Protein AF-A0A356B1M1-F1 (afdb_monomer_lite)

Structure (mmCIF, N/CA/C/O backbone):
data_AF-A0A356B1M1-F1
#
_entry.id   AF-A0A356B1M1-F1
#
loop_
_atom_site.group_PDB
_atom_site.id
_atom_site.type_symbol
_atom_site.label_atom_id
_atom_site.label_alt_id
_atom_site.label_comp_id
_atom_site.label_asym_id
_atom_site.label_entity_id
_atom_site.label_seq_id
_atom_site.pdbx_PDB_ins_code
_atom_site.Cartn_x
_atom_site.Cartn_y
_atom_site.Cartn_z
_atom_site.occupancy
_atom_site.B_iso_or_equiv
_atom_site.auth_seq_id
_atom_site.auth_comp_id
_atom_site.auth_asym_id
_atom_site.auth_atom_id
_atom_site.pdbx_PDB_model_num
ATOM 1 N N . GLY A 1 1 ? 26.593 -25.333 1.168 1.00 55.94 1 GLY A N 1
ATOM 2 C CA . GLY A 1 1 ? 26.296 -24.275 2.150 1.00 55.94 1 GLY A CA 1
ATOM 3 C C . GLY A 1 1 ? 24.918 -24.550 2.691 1.00 55.94 1 GLY A C 1
ATOM 4 O O . GLY A 1 1 ? 24.115 -25.083 1.940 1.00 55.94 1 GLY A O 1
ATOM 5 N N . GLU A 1 2 ? 24.680 -24.304 3.973 1.00 56.41 2 GLU A N 1
ATOM 6 C CA . GLU A 1 2 ? 23.401 -24.627 4.616 1.00 56.41 2 GLU A CA 1
ATOM 7 C C . GLU A 1 2 ? 22.266 -23.741 4.080 1.00 56.41 2 GLU A C 1
ATOM 9 O O . GLU A 1 2 ? 22.389 -22.518 4.051 1.00 56.41 2 GLU A O 1
ATOM 14 N N . GLU A 1 3 ? 21.167 -24.370 3.661 1.00 76.94 3 GLU A N 1
ATOM 15 C CA . GLU A 1 3 ? 19.988 -23.731 3.057 1.00 76.94 3 GLU A CA 1
ATOM 16 C C . GLU A 1 3 ? 18.864 -23.485 4.077 1.00 76.94 3 GLU A C 1
ATOM 18 O O . GLU A 1 3 ? 17.692 -23.488 3.719 1.00 76.94 3 GLU A O 1
ATOM 23 N N . TRP A 1 4 ? 19.199 -23.285 5.357 1.00 78.69 4 TRP A N 1
ATOM 24 C CA . TRP A 1 4 ? 18.225 -23.147 6.453 1.00 78.69 4 TRP A CA 1
ATOM 25 C C . TRP A 1 4 ? 17.123 -22.115 6.160 1.00 78.69 4 TRP A C 1
ATOM 27 O O . TRP A 1 4 ? 15.990 -22.270 6.599 1.00 78.69 4 TRP A O 1
ATOM 37 N N . TYR A 1 5 ? 17.429 -21.076 5.383 1.00 76.94 5 TYR A N 1
ATOM 38 C CA . TYR A 1 5 ? 16.473 -20.040 5.011 1.00 76.94 5 TYR A CA 1
ATOM 39 C C . TYR A 1 5 ? 15.300 -20.574 4.170 1.00 76.94 5 TYR A C 1
ATOM 41 O O . TYR A 1 5 ? 14.223 -19.998 4.237 1.00 76.94 5 TYR A O 1
ATOM 49 N N . LYS A 1 6 ? 15.450 -21.687 3.440 1.00 75.94 6 LYS A N 1
ATOM 50 C CA . LYS A 1 6 ? 14.357 -22.273 2.644 1.00 75.94 6 LYS A CA 1
ATOM 51 C C . LYS A 1 6 ? 13.208 -22.807 3.504 1.00 75.94 6 LYS A C 1
ATOM 53 O O . LYS A 1 6 ? 12.068 -22.807 3.054 1.00 75.94 6 LYS A O 1
ATOM 58 N N . ASP A 1 7 ? 13.503 -23.226 4.735 1.00 81.88 7 ASP A N 1
ATOM 59 C CA . ASP A 1 7 ? 12.508 -23.792 5.654 1.00 81.88 7 ASP A CA 1
ATOM 60 C C . ASP A 1 7 ? 11.864 -22.735 6.565 1.00 81.88 7 ASP A C 1
ATOM 62 O O . ASP A 1 7 ? 10.792 -22.964 7.126 1.00 81.88 7 ASP A O 1
ATOM 66 N N . TYR A 1 8 ? 12.511 -21.576 6.731 1.00 82.50 8 TYR A N 1
ATOM 67 C CA . TYR A 1 8 ? 12.096 -20.553 7.702 1.00 82.50 8 TYR A CA 1
ATOM 68 C C . TYR A 1 8 ? 11.817 -19.177 7.091 1.00 82.50 8 TYR A C 1
ATOM 70 O O . TYR A 1 8 ? 11.314 -18.296 7.790 1.00 82.50 8 TYR A O 1
ATOM 78 N N . CYS A 1 9 ? 12.132 -18.960 5.814 1.00 79.75 9 CYS A N 1
ATOM 79 C CA . CYS A 1 9 ? 11.875 -17.705 5.120 1.00 79.75 9 CYS A CA 1
ATOM 80 C C . CYS A 1 9 ? 10.852 -17.902 4.002 1.00 79.75 9 CYS A C 1
ATOM 82 O O . CYS A 1 9 ? 10.798 -18.935 3.342 1.00 79.75 9 CYS A O 1
ATOM 84 N N . ILE A 1 10 ? 10.046 -16.868 3.777 1.00 80.06 10 ILE A N 1
ATOM 85 C CA . ILE A 1 10 ? 9.177 -16.790 2.606 1.00 80.06 10 ILE A CA 1
ATOM 86 C C . ILE A 1 10 ? 10.006 -16.176 1.481 1.00 80.06 10 ILE A C 1
ATOM 88 O O . ILE A 1 10 ? 10.433 -15.025 1.584 1.00 80.06 10 ILE A O 1
ATOM 92 N N . GLU A 1 11 ? 10.235 -16.941 0.416 1.00 77.81 11 GLU A N 1
ATOM 93 C CA . GLU A 1 11 ? 10.847 -16.419 -0.804 1.00 77.81 11 GLU A CA 1
ATOM 94 C C . GLU A 1 11 ? 9.793 -15.662 -1.628 1.00 77.81 11 GLU A C 1
ATOM 96 O O . GLU A 1 11 ? 8.750 -16.227 -1.973 1.00 77.81 11 GLU A O 1
ATOM 101 N N . PRO A 1 12 ? 10.016 -14.374 -1.943 1.00 83.00 12 PRO A N 1
ATOM 102 C CA . PRO A 1 12 ? 9.060 -13.612 -2.727 1.00 83.00 12 PRO A CA 1
ATOM 103 C C . PRO A 1 12 ? 9.121 -14.036 -4.198 1.00 83.00 12 PRO A C 1
ATOM 105 O O . PRO A 1 12 ? 10.190 -14.074 -4.795 1.00 83.00 12 PRO A O 1
ATOM 108 N N . ILE A 1 13 ? 7.964 -14.273 -4.819 1.00 86.38 13 ILE A N 1
ATOM 109 C CA . ILE A 1 13 ? 7.872 -14.568 -6.262 1.00 86.38 13 ILE A CA 1
ATOM 110 C C . ILE A 1 13 ? 8.277 -13.346 -7.108 1.00 86.38 13 ILE A C 1
ATOM 112 O O . ILE A 1 13 ? 8.813 -13.487 -8.206 1.00 86.38 13 ILE A O 1
ATOM 116 N N . LYS A 1 14 ? 8.038 -12.137 -6.592 1.00 87.12 14 LYS A N 1
ATOM 117 C CA . LYS A 1 14 ? 8.429 -10.857 -7.191 1.00 87.12 14 LYS A CA 1
ATOM 118 C C . LYS A 1 14 ? 9.188 -10.033 -6.153 1.00 87.12 14 LYS A C 1
ATOM 120 O O . LYS A 1 14 ? 8.675 -9.804 -5.060 1.00 87.12 14 LYS A O 1
ATOM 125 N N . TYR A 1 15 ? 10.399 -9.591 -6.486 1.00 88.62 15 TYR A N 1
ATOM 126 C CA . TYR A 1 15 ? 11.260 -8.823 -5.582 1.00 88.62 15 TYR A CA 1
ATOM 127 C C . TYR A 1 15 ? 11.460 -7.401 -6.106 1.00 88.62 15 TYR A C 1
ATOM 129 O O . TYR A 1 15 ? 12.034 -7.215 -7.177 1.00 88.62 15 TYR A O 1
ATOM 137 N N . TRP A 1 16 ? 10.979 -6.399 -5.364 1.00 89.69 16 TRP A N 1
ATOM 138 C CA . TRP A 1 16 ? 11.015 -5.000 -5.797 1.00 89.69 16 TRP A CA 1
ATOM 139 C C . TRP A 1 16 ? 12.445 -4.445 -5.758 1.00 89.69 16 TRP A C 1
ATOM 141 O O . TRP A 1 16 ? 12.914 -3.941 -4.737 1.00 89.69 16 TRP A O 1
ATOM 151 N N . SER A 1 17 ? 13.162 -4.559 -6.874 1.00 90.12 17 SER A N 1
ATOM 152 C CA . SER A 1 17 ? 14.505 -4.008 -7.047 1.00 90.12 17 SER A CA 1
ATOM 153 C C . SER A 1 17 ? 14.753 -3.607 -8.496 1.00 90.12 17 SER A C 1
ATOM 155 O O . SER A 1 17 ? 14.131 -4.146 -9.410 1.00 90.12 17 SER A O 1
ATOM 157 N N . ALA A 1 18 ? 15.731 -2.726 -8.716 1.00 89.31 18 ALA A N 1
ATOM 158 C CA . ALA A 1 18 ? 16.131 -2.280 -10.054 1.00 89.31 18 ALA A CA 1
ATOM 159 C C . ALA A 1 18 ? 16.640 -3.415 -10.970 1.00 89.31 18 ALA A C 1
ATOM 161 O O . ALA A 1 18 ? 16.794 -3.215 -12.170 1.00 89.31 18 ALA A O 1
ATOM 162 N N . THR A 1 19 ? 16.909 -4.607 -10.425 1.00 90.69 19 THR A N 1
ATOM 163 C CA . THR A 1 19 ? 17.247 -5.799 -11.218 1.00 90.69 19 THR A CA 1
ATOM 164 C C . THR A 1 19 ? 16.012 -6.429 -11.865 1.00 90.69 19 THR A C 1
ATOM 166 O O . THR A 1 19 ? 16.129 -7.023 -12.933 1.00 90.69 19 THR A O 1
ATOM 169 N N . TYR A 1 20 ? 14.846 -6.334 -11.217 1.00 91.00 20 TYR A N 1
ATOM 170 C CA . TYR A 1 20 ? 13.616 -7.037 -11.613 1.00 91.00 20 TYR A CA 1
ATOM 171 C C . TYR A 1 20 ? 12.490 -6.107 -12.067 1.00 91.00 20 TYR A C 1
ATOM 173 O O . TYR A 1 20 ? 11.550 -6.564 -12.715 1.00 91.00 20 TYR A O 1
ATOM 181 N N . VAL A 1 21 ? 12.588 -4.820 -11.739 1.00 94.06 21 VAL A N 1
ATOM 182 C CA . VAL A 1 21 ? 11.602 -3.790 -12.061 1.00 94.06 21 VAL A CA 1
ATOM 183 C C . VAL A 1 21 ? 12.230 -2.804 -13.054 1.00 94.06 21 VAL A C 1
ATOM 185 O O . VAL A 1 21 ? 13.297 -2.259 -12.752 1.00 94.06 21 VAL A O 1
ATOM 188 N N . PRO A 1 22 ? 11.609 -2.551 -14.221 1.00 94.44 22 PRO A N 1
ATOM 189 C CA . PRO A 1 22 ? 12.085 -1.540 -15.164 1.00 94.44 22 PRO A CA 1
ATOM 190 C C . PRO A 1 22 ? 12.182 -0.149 -14.525 1.00 94.44 22 PRO A C 1
ATOM 192 O O . PRO A 1 22 ? 11.338 0.227 -13.713 1.00 94.44 22 PRO A O 1
ATOM 195 N N . THR A 1 23 ? 13.176 0.649 -14.923 1.00 95.62 23 THR A N 1
ATOM 196 C CA . THR A 1 23 ? 13.392 1.996 -14.364 1.00 95.62 23 THR A CA 1
ATOM 197 C C . THR A 1 23 ? 12.160 2.889 -14.500 1.00 95.62 23 THR A C 1
ATOM 199 O O . THR A 1 23 ? 11.730 3.472 -13.510 1.00 95.62 23 THR A O 1
ATOM 202 N N . GLU A 1 24 ? 11.538 2.922 -15.681 1.00 95.81 24 GLU A N 1
ATOM 203 C CA . GLU A 1 24 ? 10.325 3.717 -15.934 1.00 95.81 24 GLU A CA 1
ATOM 204 C C . GLU A 1 24 ? 9.165 3.307 -15.011 1.00 95.81 24 GLU A C 1
ATOM 206 O O . GLU A 1 24 ? 8.404 4.146 -14.530 1.00 95.81 24 GLU A O 1
ATOM 211 N N . MET A 1 25 ? 9.057 2.011 -14.695 1.00 96.25 25 MET A N 1
ATOM 212 C CA . MET A 1 25 ? 8.059 1.504 -13.757 1.00 96.25 25 MET A CA 1
ATOM 213 C C . MET A 1 25 ? 8.331 1.991 -12.327 1.00 96.25 25 MET A C 1
ATOM 215 O O . MET A 1 25 ? 7.399 2.386 -11.629 1.00 96.25 25 MET A O 1
ATOM 219 N N . MET A 1 26 ? 9.595 1.998 -11.889 1.00 95.75 26 MET A N 1
ATOM 220 C CA . MET A 1 26 ? 9.971 2.509 -10.564 1.00 95.75 26 MET A CA 1
ATOM 221 C C . MET A 1 26 ? 9.709 4.014 -10.428 1.00 95.75 26 MET A C 1
ATOM 223 O O . MET A 1 26 ? 9.264 4.468 -9.370 1.00 95.75 26 MET A O 1
ATOM 227 N N . GLU A 1 27 ? 9.970 4.785 -11.484 1.00 96.75 27 GLU A N 1
ATOM 228 C CA . GLU A 1 27 ? 9.689 6.223 -11.532 1.00 96.75 27 GLU A CA 1
ATOM 229 C C . GLU A 1 27 ? 8.186 6.482 -11.406 1.00 96.75 27 GLU A C 1
ATOM 231 O O . GLU A 1 27 ? 7.760 7.184 -10.488 1.00 96.75 27 GLU A O 1
ATOM 236 N N . LYS A 1 28 ? 7.372 5.824 -12.238 1.00 97.19 28 LYS A N 1
ATOM 237 C CA . LYS A 1 28 ? 5.911 5.966 -12.210 1.00 97.19 28 LYS A CA 1
ATOM 238 C C . LYS A 1 28 ? 5.307 5.527 -10.870 1.00 97.19 28 LYS A C 1
ATOM 240 O O . LYS A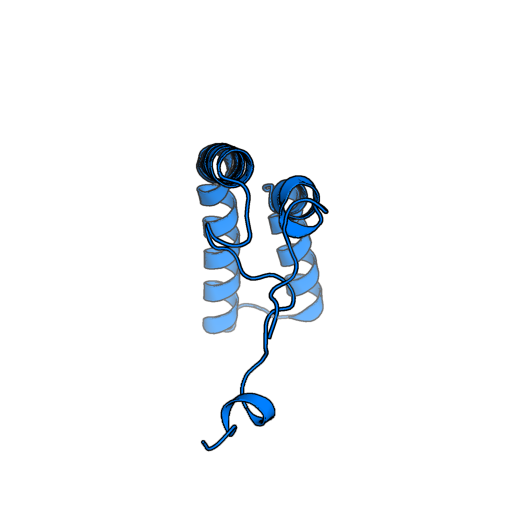 1 28 ? 4.458 6.223 -10.318 1.00 97.19 28 LYS A O 1
ATOM 245 N N . PHE A 1 29 ? 5.799 4.422 -10.301 1.00 97.06 29 PHE A N 1
ATOM 246 C CA . PHE A 1 29 ? 5.415 3.989 -8.955 1.00 97.06 29 PHE A CA 1
ATOM 247 C C . PHE A 1 29 ? 5.701 5.079 -7.921 1.00 97.06 29 PHE A C 1
ATOM 249 O O . PHE A 1 29 ? 4.877 5.332 -7.049 1.00 97.06 29 PHE A O 1
ATOM 256 N N . THR A 1 30 ? 6.861 5.731 -8.014 1.00 96.69 30 THR A N 1
ATOM 257 C CA . THR A 1 30 ? 7.251 6.797 -7.085 1.00 96.69 30 THR A CA 1
ATOM 258 C C . THR A 1 30 ? 6.337 8.015 -7.216 1.00 96.69 30 THR A C 1
ATOM 260 O O . THR A 1 30 ? 5.950 8.592 -6.203 1.00 96.69 30 THR A O 1
ATOM 263 N N . GLU A 1 31 ? 5.957 8.400 -8.434 1.00 97.81 31 GLU A N 1
ATOM 264 C CA . GLU A 1 31 ? 5.001 9.489 -8.679 1.00 97.81 31 GLU A CA 1
ATOM 265 C C . GLU A 1 31 ? 3.623 9.198 -8.069 1.00 97.81 31 GLU A C 1
ATOM 267 O O . GLU A 1 31 ? 3.075 10.020 -7.327 1.00 97.81 31 GLU A O 1
ATOM 272 N N . ASP A 1 32 ? 3.091 8.004 -8.327 1.00 97.94 32 ASP A N 1
ATOM 273 C CA . ASP A 1 32 ? 1.817 7.558 -7.765 1.00 97.94 32 ASP A CA 1
ATOM 274 C C . ASP A 1 32 ? 1.893 7.470 -6.230 1.00 97.94 32 ASP A C 1
ATOM 276 O O . ASP A 1 32 ? 1.043 8.013 -5.522 1.00 97.94 32 ASP A O 1
ATOM 280 N N . TRP A 1 33 ? 2.963 6.883 -5.688 1.00 97.56 33 TRP A N 1
ATOM 281 C CA . TRP A 1 33 ? 3.187 6.805 -4.244 1.00 97.56 33 TRP A CA 1
ATOM 282 C C . TRP A 1 33 ? 3.277 8.185 -3.588 1.00 97.56 33 TRP A C 1
ATOM 284 O O . TRP A 1 33 ? 2.713 8.398 -2.518 1.00 97.56 33 TRP A O 1
ATOM 294 N N . ASN A 1 34 ? 3.936 9.152 -4.224 1.00 98.12 34 ASN A N 1
ATOM 295 C CA . ASN A 1 34 ? 3.986 10.523 -3.716 1.00 98.12 34 ASN A CA 1
ATOM 296 C C . ASN A 1 34 ? 2.608 11.200 -3.711 1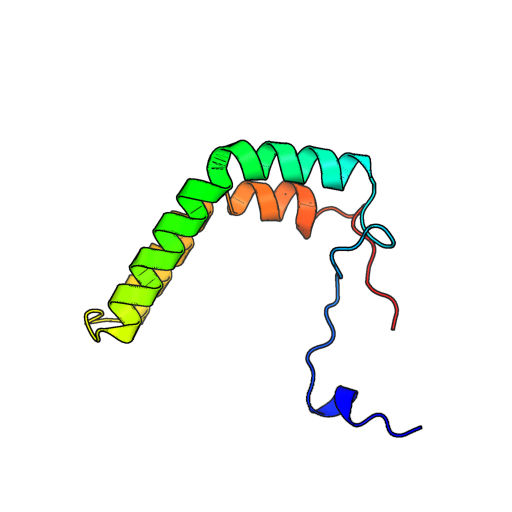.00 98.12 34 ASN A C 1
ATOM 298 O O . ASN A 1 34 ? 2.400 12.136 -2.940 1.00 98.12 34 ASN A O 1
ATOM 302 N N . THR A 1 35 ? 1.674 10.735 -4.542 1.00 97.62 35 THR A N 1
ATOM 303 C CA . THR A 1 35 ? 0.322 11.295 -4.637 1.00 97.62 35 THR A CA 1
ATOM 304 C C . THR A 1 35 ? -0.570 10.839 -3.485 1.00 97.62 35 THR A C 1
ATOM 306 O O . THR A 1 35 ? -1.267 11.664 -2.905 1.00 97.62 35 THR A O 1
ATOM 309 N N . PHE A 1 36 ? -0.550 9.549 -3.136 1.00 96.56 36 PHE A N 1
ATOM 310 C CA . PHE A 1 36 ? -1.523 8.968 -2.196 1.00 96.56 36 PHE A CA 1
ATOM 311 C C . PHE A 1 36 ? -0.913 8.057 -1.114 1.00 96.56 36 PHE A C 1
ATOM 313 O O . PHE A 1 36 ? -1.612 7.545 -0.240 1.00 96.56 36 PHE A O 1
ATOM 320 N N . GLY A 1 37 ? 0.409 7.871 -1.102 1.00 97.44 37 GLY A N 1
ATOM 321 C CA . GLY A 1 37 ? 1.100 7.040 -0.111 1.00 97.44 37 GLY A CA 1
ATOM 322 C C . GLY A 1 37 ? 0.959 7.559 1.323 1.00 97.44 37 GLY A C 1
ATOM 323 O O . GLY A 1 37 ? 0.970 6.774 2.271 1.00 97.44 37 GLY A O 1
ATOM 324 N N . ALA A 1 38 ? 0.779 8.872 1.505 1.00 98.06 38 ALA A N 1
ATOM 325 C CA . ALA A 1 38 ? 0.484 9.456 2.813 1.00 98.06 38 ALA A CA 1
ATOM 326 C C . ALA A 1 38 ? -0.878 8.989 3.361 1.00 98.06 38 ALA A C 1
ATOM 328 O O . ALA A 1 38 ? -0.961 8.633 4.537 1.00 98.06 38 ALA A O 1
ATOM 329 N N . ASP A 1 39 ? -1.903 8.915 2.510 1.00 98.06 39 ASP A N 1
ATOM 330 C CA . ASP A 1 39 ? -3.253 8.489 2.893 1.00 98.06 39 ASP A CA 1
ATOM 331 C C . ASP A 1 39 ? -3.280 6.996 3.238 1.00 98.06 39 ASP A C 1
ATOM 333 O O . ASP A 1 39 ? -3.786 6.606 4.293 1.00 98.06 39 ASP A O 1
ATOM 337 N N . ILE A 1 40 ? -2.626 6.165 2.415 1.00 98.44 40 ILE A N 1
ATOM 338 C CA . ILE A 1 40 ? -2.426 4.732 2.690 1.00 98.44 40 ILE A CA 1
ATOM 339 C C . ILE A 1 40 ? -1.756 4.532 4.058 1.00 98.44 40 ILE A C 1
ATOM 341 O O . ILE A 1 40 ? -2.212 3.725 4.874 1.00 98.44 40 ILE A O 1
ATOM 345 N N . ASN A 1 41 ? -0.682 5.279 4.333 1.00 98.25 41 ASN A N 1
ATOM 346 C CA . ASN A 1 41 ? 0.041 5.177 5.599 1.00 98.25 41 ASN A CA 1
ATOM 347 C C . ASN A 1 41 ? -0.804 5.627 6.795 1.00 98.25 41 ASN A C 1
ATOM 349 O O . ASN A 1 41 ? -0.708 5.016 7.859 1.00 98.25 41 ASN A O 1
ATOM 353 N N . ALA A 1 42 ? -1.631 6.662 6.637 1.00 98.44 42 ALA A N 1
ATOM 354 C CA . ALA A 1 42 ? -2.529 7.123 7.691 1.00 98.44 42 ALA A CA 1
ATOM 355 C C . ALA A 1 42 ? -3.579 6.057 8.047 1.00 98.44 42 ALA A C 1
ATOM 357 O O . ALA A 1 42 ? -3.766 5.761 9.227 1.00 98.44 42 ALA A O 1
ATOM 358 N N . ILE A 1 43 ? -4.191 5.419 7.042 1.00 98.50 43 ILE A N 1
ATOM 359 C CA . ILE A 1 43 ? -5.152 4.318 7.233 1.00 98.50 43 ILE A CA 1
ATOM 360 C C . ILE A 1 43 ? -4.483 3.134 7.945 1.00 98.50 43 ILE A C 1
ATOM 362 O O . ILE A 1 43 ? -5.028 2.585 8.904 1.00 98.50 43 ILE A O 1
ATOM 366 N N . HIS A 1 44 ? -3.274 2.752 7.516 1.00 98.19 44 HIS A N 1
ATOM 367 C CA . HIS A 1 44 ? -2.517 1.682 8.168 1.00 98.19 44 HIS A CA 1
ATOM 368 C C . HIS A 1 44 ? -2.168 2.010 9.625 1.00 98.19 44 HIS A C 1
ATOM 370 O O . HIS A 1 44 ? -2.313 1.150 10.497 1.00 98.19 44 HIS A O 1
ATOM 376 N N . ALA A 1 45 ? -1.723 3.240 9.899 1.00 98.50 45 ALA A N 1
ATOM 377 C CA . ALA A 1 45 ? -1.382 3.676 11.247 1.00 98.50 45 ALA A CA 1
ATOM 378 C C . ALA A 1 45 ? -2.599 3.637 12.182 1.00 98.50 45 ALA A C 1
ATOM 380 O O . ALA A 1 45 ? -2.484 3.088 13.276 1.00 98.50 45 ALA A O 1
ATOM 381 N N . ASP A 1 46 ? -3.760 4.129 11.739 1.00 98.38 46 ASP A N 1
ATOM 382 C CA . ASP A 1 46 ? -5.000 4.076 12.523 1.00 98.38 46 ASP A CA 1
ATOM 383 C C . ASP A 1 46 ? -5.396 2.633 12.860 1.00 98.38 46 ASP A C 1
ATOM 385 O O . ASP A 1 46 ? -5.559 2.289 14.033 1.00 98.38 46 ASP A O 1
ATOM 389 N N . PHE A 1 47 ? -5.479 1.756 11.854 1.00 98.31 47 PHE A N 1
ATOM 390 C CA . PHE A 1 47 ? -5.860 0.362 12.077 1.00 98.31 47 PHE A CA 1
ATOM 391 C C . PHE A 1 47 ? -4.903 -0.347 13.047 1.00 98.31 47 PHE A C 1
ATOM 393 O O . PHE A 1 47 ? -5.344 -1.026 13.980 1.00 98.31 47 PHE A O 1
ATOM 400 N N . ARG A 1 48 ? -3.588 -0.165 12.860 1.00 97.88 48 ARG A N 1
ATOM 401 C CA . ARG A 1 48 ? -2.556 -0.724 13.743 1.00 97.88 48 ARG A CA 1
ATOM 402 C C . ARG A 1 48 ? -2.734 -0.232 15.177 1.00 97.88 48 ARG A C 1
ATOM 404 O O . ARG A 1 48 ? -2.740 -1.048 16.097 1.00 97.88 48 ARG A O 1
ATOM 411 N N . ASP A 1 49 ? -2.882 1.074 15.369 1.00 98.38 49 ASP A N 1
ATOM 412 C CA . ASP A 1 49 ? -2.968 1.669 16.700 1.00 98.38 49 ASP A CA 1
ATOM 413 C C . ASP A 1 49 ? -4.255 1.218 17.412 1.00 98.38 49 ASP A C 1
ATOM 415 O O . ASP A 1 49 ? -4.208 0.840 18.586 1.00 98.38 49 ASP A O 1
ATOM 419 N N . ARG A 1 50 ? -5.391 1.140 16.704 1.00 98.00 50 ARG A N 1
ATOM 420 C CA . ARG A 1 50 ? -6.641 0.586 17.253 1.00 98.00 50 ARG A CA 1
ATOM 421 C C . ARG A 1 50 ? -6.511 -0.892 17.612 1.00 98.00 50 ARG A C 1
ATOM 423 O O . ARG A 1 50 ? -6.984 -1.311 18.671 1.00 98.00 50 ARG A O 1
ATOM 430 N N . SER A 1 51 ? -5.851 -1.683 16.764 1.00 96.81 51 SER A N 1
ATOM 431 C CA . SER A 1 51 ? -5.597 -3.103 17.024 1.00 96.81 51 SER A CA 1
ATOM 432 C C . SER A 1 51 ? -4.754 -3.297 18.286 1.00 96.81 51 SER A C 1
ATOM 434 O O . SER A 1 51 ? -5.153 -4.038 19.185 1.00 96.81 51 SER A O 1
ATOM 436 N N . TRP A 1 52 ? -3.630 -2.589 18.401 1.00 96.50 52 TRP A N 1
ATOM 437 C CA . TRP A 1 52 ? -2.707 -2.731 19.530 1.00 96.50 52 TRP A CA 1
ATOM 438 C C . TRP A 1 52 ? -3.277 -2.211 20.848 1.00 96.50 52 TRP A C 1
ATOM 440 O O . TRP A 1 52 ? -2.976 -2.762 21.905 1.00 96.50 52 TRP A O 1
ATOM 450 N N . ASN A 1 53 ? -4.143 -1.200 20.793 1.00 97.88 53 ASN A N 1
ATOM 451 C CA . ASN A 1 53 ? -4.824 -0.669 21.970 1.00 97.88 53 ASN A CA 1
ATOM 452 C C . ASN A 1 53 ? -6.085 -1.462 22.360 1.00 97.88 53 ASN A C 1
ATOM 454 O O . ASN A 1 53 ? -6.803 -1.049 23.271 1.00 97.88 53 ASN A O 1
ATOM 458 N N . GLY A 1 54 ? -6.387 -2.580 21.685 1.00 96.81 54 GLY A N 1
ATOM 459 C CA . GLY A 1 54 ? -7.558 -3.408 21.986 1.00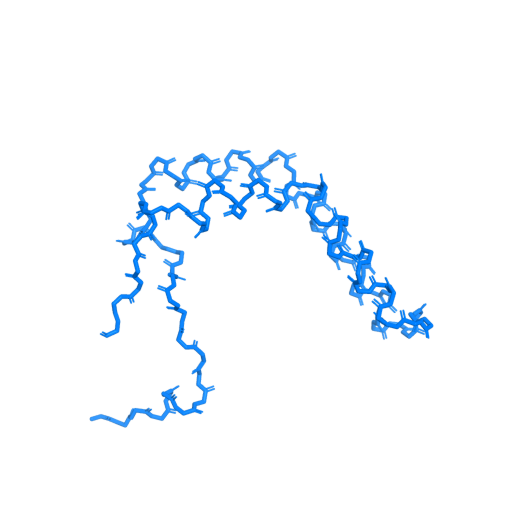 96.81 54 GLY A CA 1
ATOM 460 C C . GLY A 1 54 ? -8.894 -2.716 21.693 1.00 96.81 54 GLY A C 1
ATOM 461 O O . GLY A 1 54 ? -9.903 -3.031 22.317 1.00 96.81 54 GLY A O 1
ATOM 462 N N . GLN A 1 55 ? -8.905 -1.758 20.763 1.00 97.62 55 GLN A N 1
ATOM 463 C CA . GLN A 1 55 ? -10.085 -0.964 20.398 1.00 97.62 55 GLN A CA 1
ATOM 464 C C . GLN A 1 55 ? -10.930 -1.626 19.298 1.00 97.62 55 GLN A C 1
ATOM 466 O O . GLN A 1 55 ? -11.998 -1.128 18.949 1.00 97.62 55 GLN A O 1
ATOM 471 N N . ILE A 1 56 ? -10.470 -2.757 18.760 1.00 96.88 56 ILE A N 1
ATOM 472 C CA . ILE A 1 56 ? -11.180 -3.540 17.750 1.00 96.88 56 ILE A CA 1
ATOM 473 C C . ILE A 1 56 ? -12.057 -4.587 18.442 1.00 96.88 56 ILE A C 1
ATOM 475 O O . ILE A 1 56 ? -11.568 -5.591 18.956 1.00 96.88 56 ILE A O 1
ATOM 479 N N . ALA A 1 57 ? -13.372 -4.358 18.434 1.00 94.00 57 ALA A N 1
ATOM 480 C CA . ALA A 1 57 ? -14.344 -5.281 19.021 1.00 94.00 57 ALA A CA 1
ATOM 481 C C . ALA A 1 57 ? -14.604 -6.517 18.139 1.00 94.00 57 ALA A C 1
ATOM 483 O O . ALA A 1 57 ? -14.807 -7.615 18.653 1.00 94.00 57 ALA A O 1
ATOM 484 N N . ASN A 1 58 ? -14.593 -6.346 16.812 1.00 96.75 58 ASN A N 1
ATOM 485 C CA . ASN A 1 58 ? -14.755 -7.424 15.837 1.00 96.75 58 ASN A CA 1
ATOM 486 C C . ASN A 1 58 ? -13.678 -7.306 14.755 1.00 96.75 58 ASN A C 1
ATOM 488 O O . ASN A 1 58 ? -13.810 -6.525 13.815 1.00 96.75 58 ASN A O 1
ATOM 492 N N . ILE A 1 59 ? -12.624 -8.111 14.889 1.00 96.12 59 ILE A N 1
ATOM 493 C CA . ILE A 1 59 ? -11.471 -8.061 13.988 1.00 96.12 59 ILE A CA 1
ATOM 494 C C . ILE A 1 59 ? -11.814 -8.427 12.546 1.00 96.12 59 ILE A C 1
ATOM 496 O O . ILE A 1 59 ? -11.219 -7.859 11.642 1.00 96.12 59 ILE A O 1
ATOM 500 N N . ASN A 1 60 ? -12.792 -9.302 12.306 1.00 97.06 60 ASN A N 1
ATOM 501 C CA . ASN A 1 60 ? -13.128 -9.721 10.944 1.00 97.06 60 ASN A CA 1
ATOM 502 C C . ASN A 1 60 ? -13.761 -8.568 10.157 1.00 97.06 60 ASN A C 1
ATOM 504 O O . ASN A 1 60 ? -13.334 -8.270 9.047 1.00 97.06 60 ASN A O 1
ATOM 508 N N . THR A 1 61 ? -14.733 -7.877 10.758 1.00 97.44 61 THR A N 1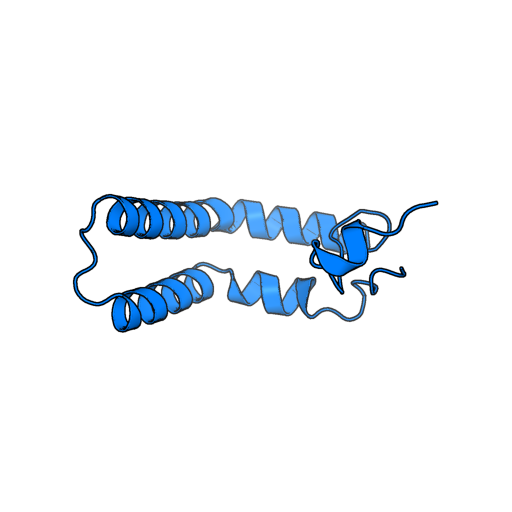
ATOM 509 C CA . THR A 1 61 ? -15.384 -6.723 10.119 1.00 97.44 61 THR A CA 1
ATOM 510 C C . THR A 1 61 ? -14.419 -5.553 9.942 1.00 97.44 61 THR A C 1
ATOM 512 O O . THR A 1 61 ? -14.389 -4.937 8.882 1.00 97.44 61 THR A O 1
ATOM 515 N N . GLU A 1 62 ? -13.607 -5.259 10.956 1.00 97.25 62 GLU A N 1
ATOM 516 C CA . GLU A 1 62 ? -12.624 -4.171 10.890 1.00 97.25 62 GLU A CA 1
ATOM 517 C C . GLU A 1 62 ? -11.517 -4.461 9.871 1.00 97.25 62 GLU A C 1
ATOM 519 O O . GLU A 1 62 ? -11.060 -3.551 9.185 1.00 97.25 62 GLU A O 1
ATOM 524 N N . TRP A 1 63 ? -11.110 -5.725 9.725 1.00 97.69 63 TRP A N 1
ATOM 525 C CA . TRP A 1 63 ? -10.137 -6.137 8.716 1.00 97.69 63 TRP A CA 1
ATOM 526 C C . TRP A 1 63 ? -10.667 -5.940 7.293 1.00 97.69 63 TRP A C 1
ATOM 528 O O . TRP A 1 63 ? -9.965 -5.384 6.453 1.00 97.69 63 TRP A O 1
ATOM 538 N N . GLU A 1 64 ? -11.913 -6.336 7.017 1.00 98.12 64 GLU A N 1
ATOM 539 C CA . GLU A 1 64 ? -12.539 -6.104 5.708 1.00 98.12 64 GLU A CA 1
ATOM 540 C C . GLU A 1 64 ? -12.623 -4.608 5.377 1.00 98.12 64 GLU A C 1
ATOM 542 O O . GLU A 1 64 ? -12.260 -4.189 4.278 1.00 98.12 64 GLU A O 1
ATOM 547 N N . GLN A 1 65 ? -13.042 -3.784 6.342 1.00 98.00 65 GLN A N 1
ATOM 548 C CA . GLN A 1 65 ? -13.106 -2.330 6.169 1.00 98.00 65 GLN A CA 1
ATOM 549 C C . GLN A 1 65 ? -11.725 -1.716 5.930 1.00 98.00 65 GLN A C 1
ATOM 551 O O . GLN A 1 65 ? -11.580 -0.881 5.040 1.00 98.00 65 GLN A O 1
ATOM 556 N N . TYR A 1 66 ? -10.712 -2.160 6.674 1.00 98.31 66 TYR A N 1
ATOM 557 C CA . TYR A 1 66 ? -9.329 -1.725 6.507 1.00 98.31 66 TYR A CA 1
ATOM 558 C C . TYR A 1 66 ? -8.804 -1.999 5.093 1.00 98.31 66 TYR A C 1
ATOM 560 O O . TYR A 1 66 ? -8.269 -1.098 4.449 1.00 98.31 66 TYR A O 1
ATOM 568 N N . ILE A 1 67 ? -9.000 -3.217 4.578 1.00 98.19 67 ILE A N 1
ATOM 569 C CA . ILE A 1 67 ? -8.573 -3.577 3.220 1.00 98.19 67 ILE A CA 1
ATOM 570 C C . ILE A 1 67 ? -9.293 -2.723 2.168 1.00 98.19 67 ILE A C 1
ATOM 572 O O . ILE A 1 67 ? -8.642 -2.214 1.255 1.00 98.19 67 ILE A O 1
ATOM 576 N N . ASN A 1 68 ? -10.602 -2.502 2.320 1.00 98.38 68 ASN A N 1
ATOM 577 C CA . ASN A 1 68 ? -11.364 -1.654 1.400 1.00 98.38 68 ASN A CA 1
ATOM 578 C C . ASN A 1 68 ? -10.843 -0.209 1.395 1.00 98.38 68 ASN A C 1
ATOM 580 O O . ASN A 1 68 ? -10.602 0.347 0.327 1.00 98.38 68 ASN A O 1
ATOM 584 N N . GLN A 1 69 ? -10.590 0.370 2.572 1.00 98.50 69 GLN A N 1
ATOM 585 C CA . GLN A 1 69 ? -10.048 1.727 2.693 1.00 98.50 69 GLN A CA 1
ATOM 586 C C . GLN A 1 69 ? -8.674 1.865 2.034 1.00 98.50 69 GLN A C 1
ATOM 588 O O . GLN A 1 69 ? -8.419 2.854 1.353 1.00 98.50 69 GLN A O 1
ATOM 593 N N . LEU A 1 70 ? -7.788 0.876 2.201 1.00 98.50 70 LEU A N 1
ATOM 594 C CA . LEU A 1 70 ? -6.490 0.885 1.526 1.00 98.50 70 LEU A CA 1
ATOM 595 C C . LEU A 1 70 ? -6.641 0.885 0.003 1.00 98.50 70 LEU A C 1
ATOM 597 O O . LEU A 1 70 ? -5.949 1.642 -0.681 1.00 98.50 70 LEU A O 1
ATOM 601 N N . TYR A 1 71 ? -7.522 0.032 -0.530 1.00 97.94 71 TYR A N 1
ATOM 602 C CA . TYR A 1 71 ? -7.754 -0.056 -1.969 1.00 97.94 71 TYR A CA 1
ATOM 603 C C . TYR A 1 71 ? -8.323 1.246 -2.533 1.00 97.94 71 TYR A C 1
ATOM 605 O O . TYR A 1 71 ? -7.762 1.767 -3.499 1.00 97.94 71 TYR A O 1
ATOM 613 N N . GLU A 1 72 ? -9.332 1.818 -1.874 1.00 97.94 72 GLU A N 1
ATOM 614 C CA . GLU A 1 72 ? -9.918 3.116 -2.230 1.00 97.94 72 GLU A CA 1
ATOM 615 C C . GLU A 1 72 ? -8.898 4.263 -2.167 1.00 97.94 72 GLU A C 1
ATOM 617 O O . GLU A 1 72 ? -8.931 5.165 -3.003 1.00 97.94 72 GLU A O 1
ATOM 622 N N . ALA A 1 73 ? -7.953 4.212 -1.224 1.00 97.88 73 ALA A N 1
ATOM 623 C CA . ALA A 1 73 ? -6.889 5.205 -1.075 1.00 9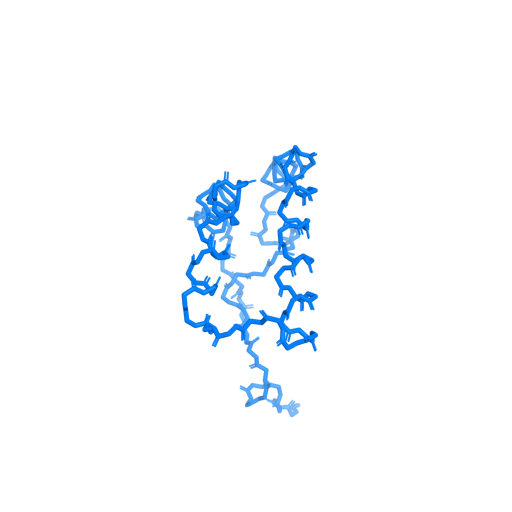7.88 73 ALA A CA 1
ATOM 624 C C . ALA A 1 73 ? -5.757 5.081 -2.112 1.00 97.88 73 ALA A C 1
ATOM 626 O O . ALA A 1 73 ? -4.793 5.839 -2.058 1.00 97.88 73 ALA A O 1
ATOM 627 N N . GLY A 1 74 ? -5.841 4.138 -3.055 1.00 96.62 74 GLY A N 1
ATOM 628 C CA . GLY A 1 74 ? -4.889 4.010 -4.161 1.00 96.62 74 GLY A CA 1
ATOM 629 C C . GLY A 1 74 ? -4.024 2.753 -4.124 1.00 96.62 74 GLY A C 1
ATOM 630 O O . GLY A 1 74 ? -3.279 2.511 -5.076 1.00 96.62 74 GLY A O 1
ATOM 631 N N . LEU A 1 75 ? -4.148 1.894 -3.102 1.00 97.12 75 LEU A N 1
ATOM 632 C CA . LEU A 1 75 ? -3.436 0.610 -3.099 1.00 97.12 75 LEU A CA 1
ATOM 633 C C . LEU A 1 75 ? -3.858 -0.265 -4.289 1.00 97.12 75 LEU A C 1
ATOM 635 O O . LEU A 1 75 ? -3.029 -0.993 -4.830 1.00 97.12 75 LEU A O 1
ATOM 639 N N . GLU A 1 76 ? -5.117 -0.170 -4.732 1.00 97.56 76 GLU A N 1
ATOM 640 C CA . GLU A 1 76 ? -5.620 -0.954 -5.868 1.00 97.56 76 GLU A CA 1
ATOM 641 C C . GLU A 1 76 ? -4.862 -0.601 -7.145 1.00 97.56 76 GLU A C 1
ATOM 643 O O . GLU A 1 76 ? -4.404 -1.483 -7.873 1.00 97.56 76 GLU A O 1
ATOM 648 N N . LYS A 1 77 ? -4.649 0.698 -7.366 1.00 97.25 77 LYS A N 1
ATOM 649 C CA . LYS A 1 77 ? -3.854 1.199 -8.481 1.00 97.25 77 LYS A CA 1
ATOM 650 C C . LYS A 1 77 ? -2.431 0.653 -8.430 1.00 97.25 77 LYS A C 1
ATOM 652 O O . LYS A 1 77 ? -1.939 0.173 -9.445 1.00 97.25 77 LYS A O 1
ATOM 657 N N . LEU A 1 78 ? -1.793 0.654 -7.255 1.00 96.12 78 LEU A N 1
ATOM 658 C CA . LEU A 1 78 ? -0.434 0.125 -7.136 1.00 96.12 78 LEU A CA 1
ATOM 659 C C . LEU A 1 78 ? -0.359 -1.368 -7.477 1.00 96.12 78 LEU A C 1
ATOM 661 O O . LEU A 1 78 ? 0.569 -1.823 -8.148 1.00 96.12 78 LEU A O 1
ATOM 665 N N . VAL A 1 79 ? -1.334 -2.140 -6.996 1.00 94.81 79 VAL A N 1
ATOM 666 C CA . VAL A 1 79 ? -1.411 -3.580 -7.246 1.00 94.81 79 VAL A CA 1
ATOM 667 C C . VAL A 1 79 ? -1.601 -3.859 -8.734 1.00 94.81 79 VAL A C 1
ATOM 669 O O . VAL A 1 79 ? -0.856 -4.658 -9.301 1.00 94.81 79 VAL A O 1
ATOM 672 N N . ASN A 1 80 ? -2.556 -3.184 -9.369 1.00 96.19 80 ASN A N 1
ATOM 673 C CA . ASN A 1 80 ? -2.916 -3.432 -10.761 1.00 96.19 80 ASN A CA 1
ATOM 674 C C . ASN A 1 80 ? -1.842 -2.947 -11.739 1.00 96.19 80 ASN A C 1
ATOM 676 O O . ASN A 1 80 ? -1.470 -3.691 -12.644 1.00 96.19 80 ASN A O 1
ATOM 680 N N . ASP A 1 81 ? -1.308 -1.744 -11.534 1.00 96.31 81 ASP A N 1
ATOM 681 C CA . ASP A 1 81 ? -0.408 -1.117 -12.505 1.00 96.31 81 ASP A CA 1
ATOM 682 C C . ASP A 1 81 ? 1.042 -1.617 -12.385 1.00 96.31 81 ASP A C 1
ATOM 684 O O . ASP A 1 81 ? 1.782 -1.584 -13.373 1.00 96.31 81 ASP A O 1
ATOM 688 N N . TYR A 1 82 ? 1.452 -2.095 -11.199 1.00 95.06 82 TYR A N 1
ATOM 689 C CA . TYR A 1 82 ? 2.847 -2.460 -10.910 1.00 95.06 82 TYR A CA 1
ATOM 690 C C . TYR A 1 82 ? 3.022 -3.913 -10.474 1.00 95.06 82 TYR A C 1
ATOM 692 O O . TYR A 1 82 ? 3.739 -4.675 -11.121 1.00 95.06 82 TYR A O 1
ATOM 700 N N . TYR A 1 83 ? 2.379 -4.342 -9.385 1.00 91.69 83 TYR A N 1
ATOM 701 C CA . TYR A 1 83 ? 2.632 -5.682 -8.835 1.00 91.69 83 TYR A CA 1
ATOM 702 C C . TYR A 1 83 ? 2.086 -6.804 -9.721 1.00 91.69 83 TYR A C 1
ATOM 704 O O . TYR A 1 83 ? 2.711 -7.862 -9.822 1.00 91.69 83 TYR A O 1
ATOM 712 N N . ASN A 1 84 ? 0.978 -6.559 -10.415 1.00 92.62 84 ASN A N 1
ATOM 713 C CA . ASN A 1 84 ? 0.399 -7.477 -11.395 1.00 92.62 84 ASN A CA 1
ATOM 714 C C . ASN A 1 84 ? 0.890 -7.219 -12.825 1.0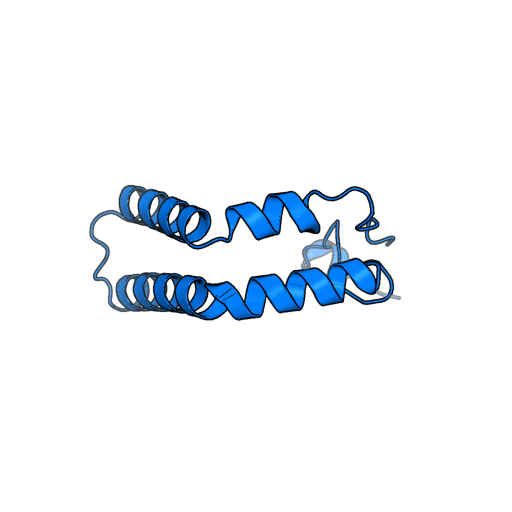0 92.62 84 ASN A C 1
ATOM 716 O O . ASN A 1 84 ? 0.439 -7.889 -13.747 1.00 92.62 84 ASN A O 1
ATOM 720 N N . ASN A 1 85 ? 1.837 -6.299 -13.014 1.00 93.56 85 ASN A N 1
ATOM 721 C CA . ASN A 1 85 ? 2.421 -6.034 -14.319 1.00 93.56 85 ASN A CA 1
ATOM 722 C C . ASN A 1 85 ? 3.388 -7.162 -14.718 1.00 93.56 85 ASN A C 1
ATOM 724 O O . ASN A 1 85 ? 4.223 -7.591 -13.912 1.00 93.56 85 ASN A O 1
ATOM 728 N N . ASP A 1 86 ? 3.274 -7.639 -15.957 1.00 92.50 86 ASP A N 1
ATOM 729 C CA . ASP A 1 86 ? 4.110 -8.709 -16.515 1.00 92.50 86 ASP A CA 1
ATOM 730 C C . ASP A 1 86 ? 5.563 -8.268 -16.750 1.00 92.50 86 ASP A C 1
ATOM 732 O O . ASP A 1 86 ? 6.470 -9.101 -16.771 1.00 92.50 86 ASP A O 1
ATOM 736 N N . GLU A 1 87 ? 5.808 -6.962 -16.878 1.00 92.75 87 GLU A N 1
ATOM 737 C CA . GLU A 1 87 ? 7.161 -6.409 -16.967 1.00 92.75 87 GLU A CA 1
ATOM 738 C C . GLU A 1 87 ? 7.910 -6.484 -15.629 1.00 92.75 87 GLU A C 1
ATOM 740 O O . GLU A 1 87 ? 9.143 -6.475 -15.611 1.00 92.75 87 GLU A O 1
ATOM 745 N N . PHE A 1 88 ? 7.191 -6.602 -14.503 1.00 93.00 88 PHE A N 1
ATOM 746 C CA . PHE A 1 88 ? 7.811 -6.919 -13.223 1.00 93.00 88 PHE A CA 1
ATOM 747 C C . PHE A 1 88 ? 8.205 -8.399 -13.218 1.00 93.00 88 PHE A C 1
ATOM 749 O O . PHE A 1 88 ? 7.397 -9.296 -12.948 1.00 93.00 88 PHE A O 1
ATOM 756 N N . MET A 1 89 ? 9.486 -8.628 -13.505 1.00 89.75 89 MET A N 1
ATOM 757 C CA . MET A 1 89 ? 10.071 -9.950 -13.653 1.00 89.75 89 MET A CA 1
ATOM 758 C C . MET A 1 89 ? 9.992 -10.768 -12.364 1.00 89.75 89 MET A C 1
ATOM 760 O O . MET A 1 89 ? 10.161 -10.263 -11.251 1.00 89.75 89 MET A O 1
ATOM 764 N N . LEU A 1 90 ? 9.805 -12.076 -12.537 1.00 87.69 90 LEU A N 1
ATOM 765 C CA . LEU A 1 90 ? 9.875 -13.031 -11.441 1.00 87.69 90 LEU A CA 1
ATOM 766 C C . LEU A 1 90 ? 11.273 -13.025 -10.824 1.00 87.69 90 LEU A C 1
ATOM 768 O O . LEU A 1 90 ? 12.288 -13.033 -11.530 1.00 87.69 90 LEU A O 1
ATOM 772 N N . TYR A 1 91 ? 11.304 -13.065 -9.499 1.00 82.62 91 TYR A N 1
ATOM 773 C CA . TYR A 1 91 ? 12.521 -13.326 -8.761 1.00 82.62 91 TYR A CA 1
ATOM 774 C C . TYR A 1 91 ? 12.982 -14.746 -9.100 1.00 82.62 91 TYR A C 1
ATOM 776 O O . TYR A 1 91 ? 12.252 -15.716 -8.900 1.00 82.62 91 TYR A O 1
ATOM 784 N N . LYS A 1 92 ? 14.175 -14.861 -9.689 1.00 69.19 92 LYS A N 1
ATOM 785 C CA . LYS A 1 92 ? 14.796 -16.158 -9.957 1.00 69.19 92 LYS A CA 1
ATOM 786 C C . LYS A 1 92 ? 15.632 -16.538 -8.742 1.00 69.19 92 LYS A C 1
ATOM 788 O O . LYS A 1 92 ? 16.646 -15.883 -8.493 1.00 69.19 92 LYS A O 1
ATOM 793 N N . THR A 1 93 ? 15.195 -17.563 -8.017 1.00 59.09 93 THR A N 1
ATOM 794 C CA . THR A 1 93 ? 16.029 -18.303 -7.065 1.00 59.09 93 THR A CA 1
ATOM 795 C C . THR A 1 93 ? 16.828 -19.407 -7.739 1.00 59.09 93 THR A C 1
ATOM 797 O O . THR A 1 93 ? 16.408 -19.893 -8.818 1.00 59.09 93 THR A O 1
#

Sequence (93 aa):
GEEWYKDYCIEPIKYWSATYVPTEMMEKFTEDWNTFGADINAIHADFRDRSWNGQIANINTEWEQYINQLYEAGLEKLVNDYYNNDEFMLYKT

Secondary structure (DSSP, 8-state):
---THHHHSPPPSS--STTTS-HHHHHHHHHHHHHHHHHHHHHHHHHHHHHHTT--S-HHHHHHHHHHHHIIIIIHHHIIIIIT-TTSPPP--

Radius of gyration: 16.82 Å; chains: 1; bounding box: 42×36×39 Å

pLDDT: mean 92.38, std 9.15, range [55.94, 98.5]

Foldseek 3Di:
DDPVCVVVPDDDQFDPDCVQFPPVLVVVLVVLCVVQVVVLVVLVVVLVVCVVVVVDPDCVVSVVVSVVSNCVSCVVVCCVVGVPDPSRHTDDD